Protein AF-A0AAU7CDY8-F1 (afdb_monomer_lite)

Foldseek 3Di:
DDDDVVVVPDDADEDAFDADPVLPDTPVVVVVVVVVVVVVVPDDHYDALDPNNPVLSDDPPDDDPVPPPDDDDPPD

Organism: NCBI:txid3120278

Sequence (76 aa):
MSLDPARLSTVQLVPLTPFSEDGETVRTEVLADFARWLYDAGIRVFLPAAGTGEFQCASGGPRPPSQLAEGPRPLW

Secondary structure (DSSP, 8-state):
----GGGGGSPEE-----B-TT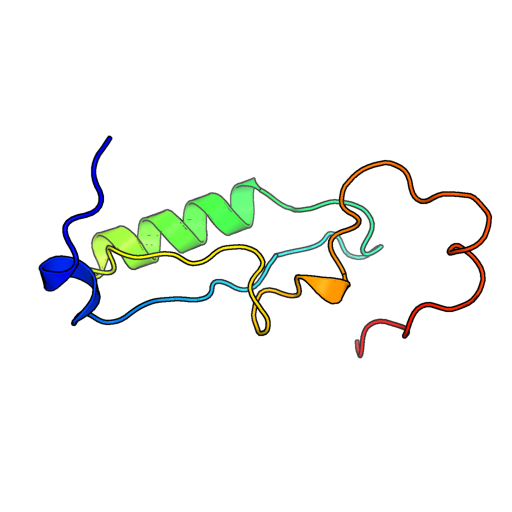SSSB-HHHHHHHHHHHHHTT--EE-TTSGGGTGGGS--SSPPGGGSS--PPP--

pLDDT: mean 78.06, std 16.66, range [41.25, 97.38]

Radius of gyration: 15.28 Å; chains: 1; bounding box: 37×30×35 Å

InterPro domains:
  IPR013785 Aldolase-type TIM barrel [G3DSA:3.20.20.70] (9-63)

Structure (mmCIF, N/CA/C/O backbone):
data_AF-A0AAU7CDY8-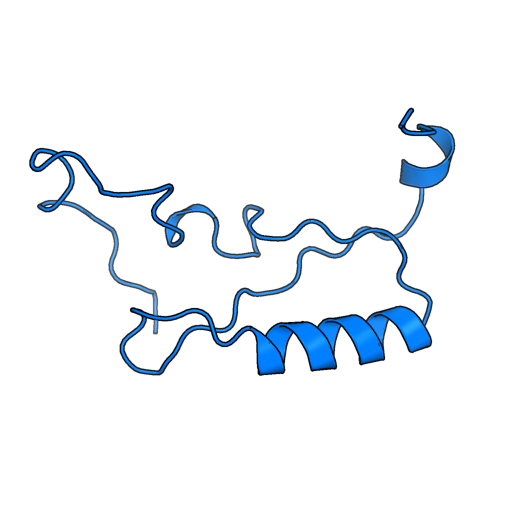F1
#
_entry.id   AF-A0AAU7CDY8-F1
#
loop_
_atom_site.group_PDB
_atom_site.id
_atom_site.type_symbol
_atom_site.label_atom_id
_atom_site.label_alt_id
_atom_site.label_comp_id
_atom_site.label_asym_id
_atom_site.label_entity_id
_atom_site.label_seq_id
_atom_site.pdbx_PDB_ins_code
_atom_site.Cartn_x
_atom_site.Cartn_y
_atom_site.Cartn_z
_atom_site.occupancy
_atom_site.B_iso_or_equiv
_atom_site.auth_seq_id
_atom_site.auth_comp_id
_atom_site.auth_asym_id
_atom_site.auth_atom_id
_atom_site.pdbx_PDB_model_num
ATOM 1 N N . MET A 1 1 ? -19.027 12.143 -3.630 1.00 50.06 1 MET A N 1
ATOM 2 C CA . MET A 1 1 ? -18.443 11.335 -2.538 1.00 50.06 1 MET A CA 1
ATOM 3 C C . MET A 1 1 ? -17.909 12.312 -1.500 1.00 50.06 1 MET A C 1
ATOM 5 O O . MET A 1 1 ? -17.097 13.147 -1.866 1.00 50.06 1 MET A O 1
ATOM 9 N N . SER A 1 2 ? -18.443 12.310 -0.278 1.00 67.69 2 SER A N 1
ATOM 10 C CA . SER A 1 2 ? -17.977 13.178 0.815 1.00 67.69 2 SER A CA 1
ATOM 11 C C . SER A 1 2 ? -17.085 12.344 1.734 1.00 67.69 2 SER A C 1
ATOM 13 O O . SER A 1 2 ? -17.439 11.212 2.064 1.00 67.69 2 SER A O 1
ATOM 15 N N . LEU A 1 3 ? -15.902 12.861 2.062 1.00 66.19 3 LEU A N 1
ATOM 16 C CA . LEU A 1 3 ? -14.993 12.240 3.021 1.00 66.19 3 LEU A CA 1
ATOM 17 C C . LEU A 1 3 ? -15.509 12.528 4.431 1.00 66.19 3 LEU A C 1
ATOM 19 O O . LEU A 1 3 ? -15.675 13.690 4.785 1.00 66.19 3 LEU A O 1
ATOM 23 N N . ASP A 1 4 ? -15.742 11.478 5.218 1.00 75.25 4 ASP A N 1
ATOM 24 C CA . ASP A 1 4 ? -16.022 11.585 6.651 1.00 75.25 4 ASP A CA 1
ATOM 25 C C . ASP A 1 4 ? -14.693 11.751 7.414 1.00 75.25 4 ASP A C 1
ATOM 27 O O . ASP A 1 4 ? -13.918 10.788 7.493 1.00 75.25 4 ASP A O 1
ATOM 31 N N . PRO A 1 5 ? -14.401 12.936 7.983 1.00 73.00 5 PRO A N 1
ATOM 32 C CA . PRO A 1 5 ? -13.144 13.187 8.681 1.00 73.00 5 PRO A CA 1
ATOM 33 C C . PRO A 1 5 ? -12.961 12.312 9.926 1.00 73.00 5 PRO A C 1
ATOM 35 O O . PRO A 1 5 ? -11.823 12.029 10.299 1.00 73.00 5 PRO A O 1
ATOM 38 N N . ALA A 1 6 ? -14.046 11.827 10.546 1.00 76.56 6 ALA A N 1
ATOM 39 C CA . ALA A 1 6 ? -13.955 10.946 11.711 1.00 76.56 6 ALA A CA 1
ATOM 40 C C . ALA A 1 6 ? -13.227 9.632 11.375 1.00 76.56 6 ALA A C 1
ATOM 42 O O . ALA A 1 6 ? -12.550 9.050 12.226 1.00 76.56 6 ALA A O 1
ATOM 43 N N . ARG A 1 7 ? -13.276 9.206 10.105 1.00 68.38 7 ARG A N 1
ATOM 44 C CA . ARG A 1 7 ? -12.586 8.008 9.605 1.00 68.38 7 ARG A CA 1
ATOM 45 C C . ARG A 1 7 ? -11.083 8.198 9.399 1.00 68.38 7 ARG A C 1
ATOM 47 O O . ARG A 1 7 ? -10.388 7.205 9.208 1.00 68.38 7 ARG A O 1
ATOM 54 N N . LEU A 1 8 ? -10.570 9.430 9.452 1.00 71.25 8 LEU A N 1
ATOM 55 C CA . LEU A 1 8 ? -9.135 9.722 9.336 1.00 71.25 8 LEU A CA 1
ATOM 56 C C . LEU A 1 8 ? -8.370 9.497 10.651 1.00 71.25 8 LEU A C 1
ATOM 58 O O . LEU A 1 8 ? -7.143 9.485 10.639 1.00 71.25 8 LEU A O 1
ATOM 62 N N . SER A 1 9 ? -9.077 9.259 11.764 1.00 73.94 9 SER A N 1
ATOM 63 C CA . SER A 1 9 ? -8.495 8.918 13.076 1.00 73.94 9 SER A CA 1
ATOM 64 C C . SER A 1 9 ? -7.920 7.491 13.163 1.00 73.94 9 SER A C 1
ATOM 66 O O . SER A 1 9 ? -7.507 7.043 14.230 1.00 73.94 9 SER A O 1
ATOM 68 N N . THR A 1 10 ? -7.904 6.760 12.048 1.00 79.88 10 THR A N 1
ATOM 69 C CA . THR A 1 10 ? -7.425 5.378 11.952 1.00 79.88 10 THR A CA 1
ATOM 70 C C . THR A 1 10 ? -5.971 5.296 11.481 1.00 79.88 10 THR A C 1
ATOM 72 O O . THR A 1 10 ? -5.350 6.300 11.134 1.00 79.88 10 THR A O 1
ATOM 75 N N . VAL A 1 11 ? -5.428 4.079 11.434 1.00 85.38 11 VAL A N 1
ATOM 76 C CA . VAL A 1 11 ? -4.127 3.808 10.816 1.00 85.38 11 VAL A CA 1
ATOM 77 C C . VAL A 1 11 ? -4.224 4.075 9.314 1.00 85.38 11 VAL A C 1
ATOM 79 O O . VAL A 1 11 ? -5.012 3.446 8.605 1.00 85.38 11 VAL A O 1
ATOM 82 N N . GLN A 1 12 ? -3.404 5.008 8.836 1.00 88.94 12 GLN A N 1
ATOM 83 C CA . GLN A 1 12 ? -3.275 5.345 7.422 1.00 88.94 12 GLN A CA 1
ATOM 84 C C . GLN A 1 12 ? -2.001 4.705 6.891 1.00 88.94 12 GLN A C 1
ATOM 86 O O . GLN A 1 12 ? -0.925 4.893 7.461 1.00 88.94 12 GLN A O 1
ATOM 91 N N . LEU A 1 13 ? -2.122 3.950 5.805 1.00 91.50 13 LEU A N 1
ATOM 92 C CA . LEU A 1 13 ? -0.980 3.299 5.189 1.00 91.50 13 LEU A CA 1
ATOM 93 C C . LEU A 1 13 ? -0.551 4.052 3.934 1.00 91.50 13 LEU A C 1
ATOM 95 O O . LEU A 1 13 ? -1.349 4.266 3.024 1.00 91.50 13 LEU A O 1
ATOM 99 N N . VAL A 1 14 ? 0.735 4.377 3.863 1.00 93.38 14 VAL A N 1
ATOM 100 C CA . VAL A 1 14 ? 1.402 4.804 2.632 1.00 93.38 14 VAL A CA 1
ATOM 101 C C . VAL A 1 14 ? 2.086 3.570 2.034 1.00 93.38 14 VAL A C 1
ATOM 103 O O . VAL A 1 14 ? 3.142 3.180 2.534 1.00 93.38 14 VAL A O 1
ATOM 106 N N . PRO A 1 15 ? 1.490 2.891 1.037 1.00 91.81 15 PRO A N 1
ATOM 107 C CA . PRO A 1 15 ? 2.141 1.747 0.413 1.00 91.81 15 PRO A CA 1
ATOM 108 C C . PRO A 1 15 ? 3.350 2.204 -0.411 1.00 91.81 15 PRO A C 1
ATOM 110 O O . PRO A 1 15 ? 3.313 3.262 -1.044 1.00 91.81 15 PRO A O 1
ATOM 113 N N . LEU A 1 16 ? 4.402 1.384 -0.424 1.00 91.56 16 LEU A N 1
ATOM 114 C CA . LEU A 1 16 ? 5.516 1.550 -1.357 1.00 91.56 16 LEU A CA 1
ATOM 115 C C . LEU A 1 16 ? 5.017 1.332 -2.788 1.00 91.56 16 LEU A C 1
ATOM 117 O O . LEU A 1 16 ? 4.177 0.459 -3.020 1.00 91.56 16 LEU A O 1
ATOM 121 N N . THR A 1 17 ? 5.540 2.107 -3.737 1.00 91.75 17 THR A N 1
ATOM 122 C CA . THR A 1 17 ? 5.243 1.920 -5.161 1.00 91.75 17 THR A CA 1
ATOM 123 C C . THR A 1 17 ? 6.215 0.886 -5.728 1.00 91.75 17 THR A C 1
ATOM 125 O O . THR A 1 17 ? 7.412 1.156 -5.774 1.00 91.75 17 THR A O 1
ATOM 128 N N . PRO A 1 18 ? 5.754 -0.308 -6.135 1.00 92.19 18 PRO A N 1
ATOM 129 C CA . PRO A 1 18 ? 6.645 -1.309 -6.698 1.00 92.19 18 PRO A CA 1
ATOM 130 C C . PRO A 1 18 ? 6.947 -0.953 -8.155 1.00 92.19 18 PRO A C 1
ATOM 132 O O . PRO A 1 18 ? 6.053 -0.992 -9.000 1.00 92.19 18 PRO A O 1
ATOM 135 N N . PHE A 1 19 ? 8.197 -0.624 -8.456 1.00 90.44 19 PHE A N 1
ATOM 136 C CA . PHE A 1 19 ? 8.662 -0.418 -9.825 1.00 90.44 19 PHE A CA 1
ATOM 137 C C . PHE A 1 19 ? 9.266 -1.707 -10.410 1.00 90.44 19 PHE A C 1
ATOM 139 O O . PHE A 1 19 ? 9.593 -2.652 -9.686 1.00 90.44 19 PHE A O 1
ATOM 146 N N . SER A 1 20 ? 9.364 -1.778 -11.736 1.00 91.62 20 SER A N 1
ATOM 147 C CA . SER A 1 20 ? 10.198 -2.748 -12.449 1.00 91.62 20 SER A CA 1
ATOM 148 C C . SER A 1 20 ? 11.678 -2.524 -12.132 1.00 91.62 20 SER A C 1
ATOM 150 O O . SER A 1 20 ? 12.055 -1.486 -11.596 1.00 91.62 20 SER A O 1
ATOM 152 N N . GLU A 1 21 ? 12.530 -3.500 -12.454 1.00 90.56 21 GLU A N 1
ATOM 153 C CA . GLU A 1 21 ? 13.975 -3.406 -12.181 1.00 90.56 21 GLU A CA 1
ATOM 154 C C . GLU A 1 21 ? 14.636 -2.205 -12.871 1.00 90.56 21 GLU A C 1
ATOM 156 O O . GLU A 1 21 ? 15.583 -1.634 -12.342 1.00 90.56 21 GLU A O 1
ATOM 161 N N . ASP A 1 22 ? 14.119 -1.802 -14.032 1.00 87.38 22 ASP A N 1
ATOM 162 C CA . ASP A 1 22 ? 14.565 -0.615 -14.764 1.00 87.38 22 ASP A CA 1
ATOM 163 C C . ASP A 1 22 ? 13.983 0.701 -14.215 1.00 87.38 22 ASP A C 1
ATOM 165 O O . ASP A 1 22 ? 14.371 1.773 -14.667 1.00 87.38 22 ASP A O 1
ATOM 169 N N . GLY A 1 23 ? 13.072 0.643 -13.238 1.00 86.81 23 GLY A N 1
ATOM 170 C CA . GLY A 1 23 ? 12.423 1.808 -12.639 1.00 86.81 23 GLY A CA 1
ATOM 171 C C . GLY A 1 23 ? 11.356 2.480 -13.512 1.00 86.81 23 GLY A C 1
ATOM 172 O O . GLY A 1 23 ? 10.731 3.438 -13.062 1.00 86.81 23 GLY A O 1
ATOM 173 N N . GLU A 1 24 ? 11.116 1.996 -14.733 1.00 86.38 24 GLU A N 1
ATOM 174 C CA . GLU A 1 24 ? 10.286 2.702 -15.722 1.00 86.38 24 GLU A CA 1
ATOM 175 C C . GLU A 1 24 ? 8.790 2.382 -15.599 1.00 86.38 24 GLU A C 1
ATOM 177 O O . GLU A 1 24 ? 7.935 3.178 -15.992 1.00 86.38 24 GLU A O 1
ATOM 182 N N . THR A 1 25 ? 8.440 1.213 -15.055 1.00 88.44 25 THR A N 1
ATOM 183 C CA . THR A 1 25 ? 7.051 0.739 -14.997 1.00 88.44 25 THR A CA 1
ATOM 184 C C . THR A 1 25 ? 6.621 0.447 -13.568 1.00 88.44 25 THR A C 1
ATOM 186 O O . THR A 1 25 ? 7.337 -0.187 -12.802 1.00 88.44 25 THR A O 1
ATOM 189 N N . VAL A 1 26 ? 5.400 0.844 -13.208 1.00 89.50 26 VAL A N 1
ATOM 190 C CA . VAL A 1 26 ? 4.785 0.430 -11.941 1.00 89.50 26 VAL A CA 1
ATOM 191 C C . VAL A 1 26 ? 4.201 -0.974 -12.083 1.00 89.50 26 VAL A C 1
ATOM 193 O O . VAL A 1 26 ? 3.353 -1.233 -12.939 1.00 89.50 26 VAL A O 1
ATOM 196 N N . ARG A 1 27 ? 4.598 -1.869 -11.184 1.00 93.06 27 ARG A N 1
ATOM 197 C CA . ARG A 1 27 ? 4.109 -3.246 -11.069 1.00 93.06 27 ARG A CA 1
ATOM 198 C C . ARG A 1 27 ? 2.782 -3.297 -10.320 1.00 93.06 27 A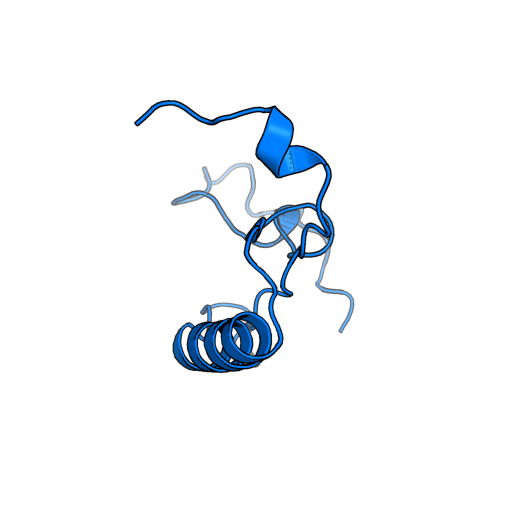RG A C 1
ATOM 200 O O . ARG A 1 27 ? 2.702 -3.645 -9.139 1.00 93.06 27 ARG A O 1
ATOM 207 N N . THR A 1 28 ? 1.724 -2.883 -11.008 1.00 92.19 28 THR A N 1
ATOM 208 C CA . THR A 1 28 ? 0.380 -2.734 -10.425 1.00 92.19 28 THR A CA 1
ATOM 209 C C . THR A 1 28 ? -0.182 -4.019 -9.813 1.00 92.19 28 THR A C 1
ATOM 211 O O . THR A 1 28 ? -0.916 -3.949 -8.830 1.00 92.19 28 THR A O 1
ATOM 214 N N . GLU A 1 29 ? 0.196 -5.185 -10.334 1.00 95.81 29 GLU A N 1
ATOM 215 C CA . GLU A 1 29 ? -0.192 -6.497 -9.820 1.00 95.81 29 GLU A CA 1
ATOM 216 C C . GLU A 1 29 ? 0.358 -6.749 -8.411 1.00 95.81 29 GLU A C 1
ATOM 218 O O . GLU A 1 29 ? -0.383 -7.150 -7.515 1.00 95.81 29 GLU A O 1
ATOM 223 N N . VAL A 1 30 ? 1.626 -6.396 -8.180 1.00 95.31 30 VAL A N 1
ATOM 224 C CA . VAL A 1 30 ? 2.275 -6.517 -6.868 1.00 95.31 30 VAL A CA 1
ATOM 225 C C . VAL A 1 30 ? 1.620 -5.566 -5.869 1.00 95.31 30 VAL A C 1
ATOM 227 O O . VAL A 1 30 ? 1.324 -5.950 -4.736 1.00 95.31 30 VAL A O 1
ATOM 230 N N . LEU A 1 31 ? 1.343 -4.330 -6.299 1.00 93.81 31 LEU A N 1
ATOM 231 C CA . LEU A 1 31 ? 0.663 -3.345 -5.461 1.00 93.81 31 LEU A CA 1
ATOM 232 C C . LEU A 1 31 ? -0.760 -3.797 -5.098 1.00 93.81 31 LEU A C 1
ATOM 234 O O . LEU A 1 31 ? -1.191 -3.608 -3.960 1.00 93.81 31 LEU A O 1
ATOM 238 N N . ALA A 1 32 ? -1.481 -4.413 -6.039 1.00 95.12 32 ALA A N 1
ATOM 239 C CA . ALA A 1 32 ? -2.835 -4.910 -5.822 1.00 95.12 32 ALA A CA 1
ATOM 240 C C . ALA A 1 32 ? -2.874 -6.069 -4.817 1.00 95.12 32 ALA A C 1
ATOM 242 O O . ALA A 1 32 ? -3.723 -6.069 -3.922 1.00 95.12 32 ALA A O 1
ATOM 243 N N . ASP A 1 33 ? -1.952 -7.026 -4.926 1.00 97.38 33 ASP A N 1
ATOM 244 C CA . ASP A 1 33 ? -1.878 -8.153 -3.994 1.00 97.38 33 ASP A CA 1
ATOM 245 C C . ASP A 1 33 ? -1.477 -7.698 -2.587 1.00 97.38 33 ASP A C 1
ATOM 247 O O . ASP A 1 33 ? -2.092 -8.112 -1.600 1.00 97.38 33 ASP A O 1
ATOM 251 N N . PHE A 1 34 ? -0.527 -6.762 -2.488 1.00 95.44 34 PHE A N 1
ATOM 252 C CA . PHE A 1 34 ? -0.152 -6.147 -1.216 1.00 95.44 34 PHE A CA 1
ATOM 253 C C . PHE A 1 34 ? -1.324 -5.392 -0.572 1.00 95.44 34 PHE A C 1
ATOM 255 O O . PHE A 1 34 ? -1.619 -5.578 0.612 1.00 95.44 34 PHE A O 1
ATOM 262 N N . ALA A 1 35 ? -2.040 -4.582 -1.357 1.00 95.06 35 ALA A N 1
ATOM 263 C CA . ALA A 1 35 ? -3.213 -3.859 -0.879 1.00 95.06 35 ALA A CA 1
ATOM 264 C C . ALA A 1 35 ? -4.324 -4.811 -0.415 1.00 95.06 35 ALA A C 1
ATOM 266 O O . ALA A 1 35 ? -4.953 -4.553 0.612 1.00 95.06 35 ALA A O 1
ATOM 267 N N . ARG A 1 36 ? -4.541 -5.927 -1.127 1.00 96.94 36 ARG A N 1
ATOM 268 C CA . ARG A 1 36 ? -5.531 -6.946 -0.751 1.00 96.94 36 ARG A CA 1
ATOM 269 C C . ARG A 1 36 ? -5.173 -7.606 0.579 1.00 96.94 36 ARG A C 1
ATOM 271 O O . ARG A 1 36 ? -6.014 -7.644 1.469 1.00 96.94 36 ARG A O 1
ATOM 278 N N . TRP A 1 37 ? -3.916 -8.013 0.758 1.00 97.12 37 TRP A N 1
ATOM 279 C CA . TRP A 1 37 ? -3.441 -8.588 2.020 1.00 97.12 37 TRP A CA 1
ATOM 280 C C . TRP A 1 37 ? -3.645 -7.640 3.214 1.00 97.12 37 TRP A C 1
ATOM 282 O O . TRP A 1 37 ? -4.153 -8.038 4.262 1.00 97.12 37 TRP A O 1
ATOM 292 N N . LEU A 1 38 ? -3.315 -6.358 3.049 1.00 95.31 38 LEU A N 1
ATOM 293 C CA . LEU A 1 38 ? -3.482 -5.354 4.106 1.00 95.31 38 LEU A CA 1
ATOM 294 C C . LEU A 1 38 ? -4.942 -5.008 4.374 1.00 95.31 38 LEU A C 1
ATOM 296 O O .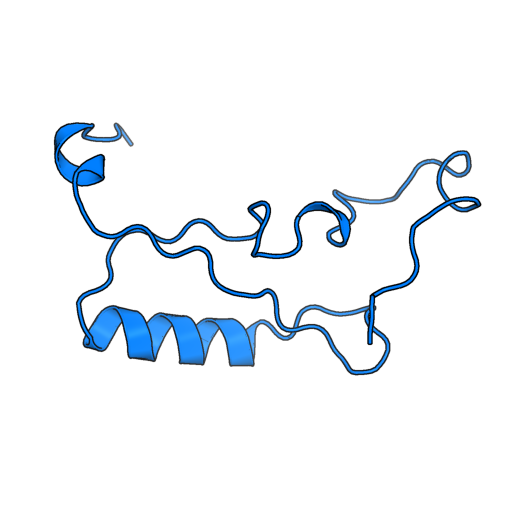 LEU A 1 38 ? -5.325 -4.734 5.514 1.00 95.31 38 LEU A O 1
ATOM 300 N N . TYR A 1 39 ? -5.762 -5.025 3.328 1.00 94.50 39 TYR A N 1
ATOM 301 C CA . TYR A 1 39 ? -7.197 -4.893 3.478 1.00 94.50 39 TYR A CA 1
ATOM 302 C C . TYR A 1 39 ? -7.761 -6.059 4.300 1.00 94.50 39 TYR A C 1
ATOM 304 O O . TYR A 1 39 ? -8.501 -5.828 5.258 1.00 94.50 39 TYR A O 1
ATOM 312 N N . ASP A 1 40 ? -7.358 -7.295 4.025 1.00 96.38 40 ASP A N 1
ATOM 313 C CA . ASP A 1 40 ? -7.791 -8.452 4.817 1.00 96.38 40 ASP A CA 1
ATOM 314 C C . ASP A 1 40 ? -7.299 -8.362 6.275 1.00 96.38 40 ASP A C 1
ATOM 316 O O . ASP A 1 40 ? -8.019 -8.742 7.199 1.00 96.38 40 ASP A O 1
ATOM 320 N N . ALA A 1 41 ? -6.139 -7.735 6.506 1.00 94.12 41 ALA A N 1
ATOM 321 C CA . ALA A 1 41 ? -5.602 -7.433 7.837 1.00 94.12 41 ALA A CA 1
ATOM 322 C C . ALA A 1 41 ? -6.273 -6.239 8.559 1.00 94.12 41 ALA A C 1
ATOM 324 O O . ALA A 1 41 ? -5.928 -5.935 9.701 1.00 94.12 41 ALA A O 1
ATOM 325 N N . GLY A 1 42 ? -7.229 -5.551 7.926 1.00 92.12 42 GLY A N 1
ATOM 326 C CA . GLY A 1 42 ? -8.019 -4.487 8.558 1.00 92.12 42 GLY A CA 1
ATOM 327 C C . GLY A 1 42 ? -7.644 -3.049 8.179 1.00 92.12 42 GLY A C 1
ATOM 328 O O . GLY A 1 42 ? -8.310 -2.122 8.639 1.00 92.12 42 GLY A O 1
ATOM 329 N N . ILE A 1 43 ? -6.655 -2.826 7.305 1.00 92.69 43 ILE A N 1
ATOM 330 C CA . ILE A 1 43 ? -6.325 -1.481 6.804 1.00 92.69 43 ILE A CA 1
ATOM 331 C C . ILE A 1 43 ? -7.427 -0.977 5.868 1.00 92.69 43 ILE A C 1
ATOM 333 O O . ILE A 1 43 ? -7.929 -1.702 5.007 1.00 92.69 43 ILE A O 1
ATOM 337 N N . ARG A 1 44 ? -7.839 0.283 6.037 1.00 89.75 44 ARG A N 1
ATOM 338 C CA . ARG A 1 44 ? -8.953 0.877 5.271 1.00 89.75 44 ARG A CA 1
ATOM 339 C C . ARG A 1 44 ? -8.617 2.197 4.592 1.00 89.75 44 ARG A C 1
ATOM 341 O O . ARG A 1 44 ? -9.373 2.616 3.721 1.00 89.75 44 ARG A O 1
ATOM 348 N N . VAL A 1 45 ? -7.518 2.845 4.975 1.00 90.25 45 VAL A N 1
ATOM 349 C CA . VAL A 1 45 ? -7.087 4.120 4.396 1.00 90.25 45 VAL A CA 1
ATOM 350 C C . VAL A 1 45 ? -5.702 3.932 3.796 1.00 90.25 45 VAL A C 1
ATOM 352 O O . VAL A 1 45 ? -4.739 3.677 4.516 1.00 90.25 45 VAL A O 1
ATOM 355 N N . PHE A 1 46 ? -5.630 4.050 2.473 1.00 91.50 46 PHE A N 1
ATOM 356 C CA . PHE A 1 46 ? -4.405 3.948 1.691 1.00 91.50 46 PHE A CA 1
ATOM 357 C C . PHE A 1 46 ? -4.109 5.303 1.051 1.00 91.50 46 PHE A C 1
ATOM 359 O O . PHE A 1 46 ? -4.999 5.919 0.465 1.00 91.50 46 PHE A O 1
ATOM 366 N N . LEU A 1 47 ? -2.859 5.743 1.149 1.00 89.81 47 LEU A N 1
ATOM 367 C CA . LEU A 1 47 ? -2.349 6.984 0.572 1.00 89.81 47 LEU A CA 1
ATOM 368 C C . LEU A 1 47 ? -1.271 6.639 -0.470 1.00 89.81 47 LEU A C 1
ATOM 370 O O . LEU A 1 47 ? -0.078 6.705 -0.159 1.00 89.81 47 LEU A O 1
ATOM 374 N N . PRO A 1 48 ? -1.661 6.180 -1.674 1.00 86.56 48 PRO A N 1
ATOM 375 C CA . PRO A 1 48 ? -0.704 5.807 -2.711 1.00 86.56 48 PRO A CA 1
ATOM 376 C C . PRO A 1 48 ? 0.081 7.032 -3.181 1.00 86.56 48 PRO A C 1
ATOM 378 O O . PRO A 1 48 ? -0.456 8.139 -3.188 1.00 86.56 48 PRO A O 1
ATOM 381 N N . ALA A 1 49 ? 1.335 6.820 -3.592 1.00 83.94 49 ALA A N 1
ATOM 382 C CA . ALA A 1 49 ? 2.201 7.881 -4.104 1.00 83.94 49 ALA A CA 1
ATOM 383 C C . ALA A 1 49 ? 2.240 9.122 -3.184 1.00 83.94 49 ALA A C 1
ATOM 385 O O . ALA A 1 49 ? 2.170 10.254 -3.650 1.00 83.94 49 ALA A O 1
ATOM 386 N N . ALA A 1 50 ? 2.310 8.915 -1.864 1.00 83.81 50 ALA A N 1
ATOM 387 C CA . ALA A 1 50 ? 2.691 9.953 -0.904 1.00 83.81 50 ALA A CA 1
ATOM 388 C C . ALA A 1 50 ? 4.216 9.914 -0.671 1.00 83.81 50 ALA A C 1
ATOM 390 O O . ALA A 1 50 ? 4.914 9.148 -1.329 1.00 83.81 50 ALA A O 1
ATOM 391 N N . GLY A 1 51 ? 4.757 10.713 0.256 1.00 79.81 51 GLY A N 1
ATOM 392 C CA . GLY A 1 51 ? 6.215 10.850 0.440 1.00 79.81 51 GLY A CA 1
ATOM 393 C C . GLY A 1 51 ? 6.977 9.517 0.543 1.00 79.81 51 GLY A C 1
ATOM 394 O O . GLY A 1 51 ? 7.907 9.280 -0.220 1.00 79.81 51 GLY A O 1
ATOM 395 N N . THR A 1 52 ? 6.542 8.602 1.417 1.00 82.62 52 THR A N 1
ATOM 396 C CA . THR A 1 52 ? 7.137 7.250 1.533 1.00 82.62 52 THR A CA 1
ATOM 397 C C . THR A 1 52 ? 6.771 6.331 0.363 1.00 82.62 52 THR A C 1
ATOM 399 O O . THR A 1 52 ? 7.483 5.377 0.091 1.00 82.62 52 THR A O 1
ATOM 402 N N . GLY A 1 53 ? 5.688 6.627 -0.354 1.00 79.75 53 GLY A N 1
ATOM 403 C CA . GLY A 1 53 ? 5.245 5.900 -1.545 1.00 79.75 53 GLY A CA 1
ATOM 404 C C . GLY A 1 53 ? 5.935 6.359 -2.829 1.00 79.75 53 GLY A C 1
ATOM 405 O O . GLY A 1 53 ? 5.438 6.069 -3.912 1.00 79.75 53 GLY A O 1
ATOM 406 N N . GLU A 1 54 ? 7.044 7.091 -2.712 1.00 79.69 54 GLU A N 1
ATOM 407 C CA . GLU A 1 54 ? 7.876 7.537 -3.830 1.00 79.69 54 GLU A CA 1
ATOM 408 C C . GLU A 1 54 ? 7.168 8.465 -4.825 1.00 79.69 54 GLU A C 1
ATOM 410 O O . GLU A 1 54 ? 7.406 8.414 -6.031 1.00 79.69 54 GLU A O 1
ATOM 415 N N . PHE A 1 55 ? 6.323 9.370 -4.320 1.00 75.75 55 PHE A N 1
ATOM 416 C CA . PHE A 1 55 ? 5.678 10.407 -5.135 1.00 75.75 55 PHE A CA 1
ATOM 417 C C . PHE A 1 55 ? 6.653 11.143 -6.066 1.00 75.75 55 PHE A C 1
ATOM 419 O O . PHE A 1 55 ? 6.345 11.396 -7.224 1.00 75.75 55 PHE A O 1
ATOM 426 N N . GLN A 1 56 ? 7.846 11.465 -5.563 1.00 73.25 56 GLN A N 1
ATOM 427 C CA . GLN A 1 56 ? 8.896 12.159 -6.306 1.00 73.25 56 GLN A CA 1
ATOM 428 C C . GLN A 1 56 ? 9.437 11.369 -7.508 1.00 73.25 56 GLN A C 1
ATOM 430 O O . GLN A 1 56 ? 9.982 11.974 -8.428 1.00 73.25 56 GLN A O 1
ATOM 435 N N . CYS A 1 57 ? 9.297 10.040 -7.500 1.00 71.44 57 CYS A N 1
ATOM 436 C CA . CYS A 1 57 ? 9.696 9.161 -8.598 1.00 71.44 57 CYS A CA 1
ATOM 437 C C . CYS A 1 57 ? 8.567 9.005 -9.629 1.00 71.44 57 CYS A C 1
ATOM 439 O O . CYS A 1 57 ? 8.824 8.707 -10.793 1.00 71.44 57 CYS A O 1
ATOM 441 N N . ALA A 1 58 ? 7.313 9.239 -9.229 1.00 67.56 58 ALA A N 1
ATOM 442 C CA . ALA A 1 58 ? 6.169 9.193 -10.125 1.00 67.56 58 ALA A CA 1
ATOM 443 C C . ALA A 1 58 ? 6.123 10.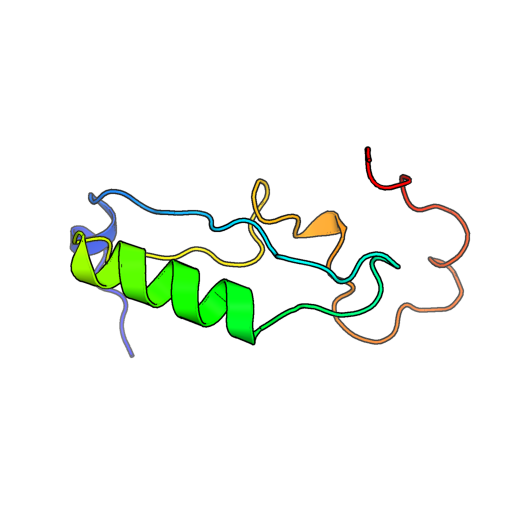461 -10.993 1.00 67.56 58 ALA A C 1
ATOM 445 O O . ALA A 1 58 ? 5.704 11.534 -10.556 1.00 67.56 58 ALA A O 1
ATOM 446 N N . SER A 1 59 ? 6.526 10.356 -12.261 1.00 64.19 59 SER A N 1
ATOM 447 C CA . SER A 1 59 ? 6.331 11.451 -13.211 1.00 64.19 59 SER A CA 1
ATOM 448 C C . SER A 1 59 ? 4.839 11.602 -13.519 1.00 64.19 59 SER A C 1
ATOM 450 O O . SER A 1 59 ? 4.249 10.766 -14.205 1.00 64.19 59 SER A O 1
ATOM 452 N N . GLY A 1 60 ? 4.216 12.661 -13.001 1.00 57.56 60 GLY A N 1
ATOM 453 C CA . GLY A 1 60 ? 2.844 13.041 -13.336 1.00 57.56 60 GLY A CA 1
ATOM 454 C C . GLY A 1 60 ? 2.724 13.434 -14.810 1.00 57.56 60 GLY A C 1
ATOM 455 O O . GLY A 1 60 ? 2.817 14.609 -15.14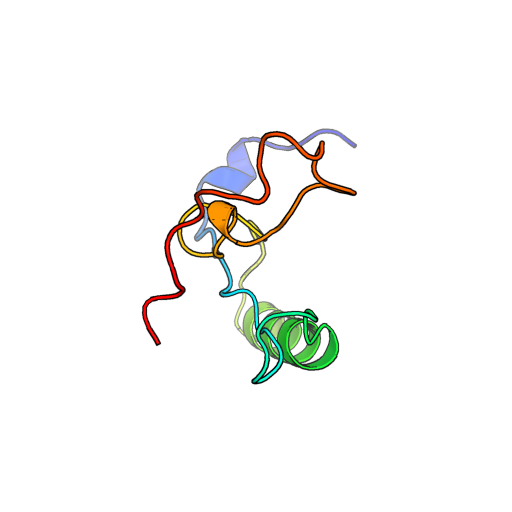4 1.00 57.56 60 GLY A O 1
ATOM 456 N N . GLY A 1 61 ? 2.537 12.458 -15.700 1.00 52.16 61 GLY A N 1
ATOM 457 C CA . GLY A 1 61 ? 2.470 12.689 -17.146 1.00 52.16 61 GLY A CA 1
ATOM 458 C C . GLY A 1 61 ? 3.816 13.078 -17.786 1.00 52.16 61 GLY A C 1
ATOM 459 O O . GLY A 1 61 ? 4.845 13.121 -17.106 1.00 52.16 61 GLY A O 1
ATOM 460 N N . PRO A 1 62 ? 3.838 13.321 -19.114 1.00 41.25 62 PRO A N 1
ATOM 461 C CA . PRO A 1 62 ? 5.072 13.610 -19.836 1.00 41.25 62 PRO A CA 1
ATOM 462 C C . PRO A 1 62 ? 5.748 14.862 -19.270 1.00 41.25 62 PRO A C 1
ATOM 464 O O . PRO A 1 62 ? 5.164 15.947 -19.259 1.00 41.25 62 PRO A O 1
ATOM 467 N N . ARG A 1 63 ? 6.993 14.706 -18.799 1.00 50.91 63 ARG A N 1
ATOM 468 C CA . ARG A 1 63 ? 7.805 15.818 -18.297 1.00 50.91 63 ARG A CA 1
ATOM 469 C C . ARG A 1 63 ? 8.111 16.800 -19.437 1.00 50.91 63 ARG A C 1
ATOM 471 O O . ARG A 1 63 ? 8.490 16.358 -20.524 1.00 50.91 63 ARG A O 1
ATOM 478 N N . PRO A 1 64 ? 8.011 18.122 -19.213 1.00 51.59 64 PRO A N 1
ATOM 479 C CA . PRO A 1 64 ? 8.548 19.087 -20.160 1.00 51.59 64 PRO A CA 1
ATOM 480 C C . PRO A 1 64 ? 10.069 18.864 -20.312 1.00 51.59 64 PRO A C 1
ATOM 482 O O . PRO A 1 64 ? 10.734 18.540 -19.323 1.00 51.59 64 PRO A O 1
ATOM 485 N N . PRO A 1 65 ? 10.650 19.055 -21.514 1.00 53.50 65 PRO A N 1
ATOM 486 C CA . PRO A 1 65 ? 12.059 18.745 -21.789 1.00 53.50 65 PRO A CA 1
ATOM 487 C C . PRO A 1 65 ? 13.065 19.407 -20.833 1.00 53.50 65 PRO A C 1
ATOM 489 O O . PRO A 1 65 ? 14.158 18.890 -20.622 1.00 53.50 65 PRO A O 1
ATOM 492 N N . SER A 1 66 ? 12.684 20.524 -20.211 1.00 57.28 66 SER A N 1
ATOM 493 C CA . SER A 1 66 ? 13.488 21.264 -19.236 1.00 57.28 66 SER A CA 1
ATOM 494 C C . SER A 1 66 ? 13.736 20.528 -17.912 1.00 57.28 66 SER A C 1
ATOM 496 O O . SER A 1 66 ? 14.594 20.958 -17.150 1.00 57.28 66 SER A O 1
ATOM 498 N N . GLN A 1 67 ? 13.017 19.436 -17.627 1.00 50.28 67 GLN A N 1
ATOM 499 C CA . GLN A 1 67 ? 13.107 18.679 -16.367 1.00 50.28 67 GLN A CA 1
ATOM 500 C C . GLN A 1 67 ? 13.690 17.265 -16.536 1.00 50.28 67 GLN A C 1
ATOM 502 O O . GLN A 1 67 ? 13.585 16.426 -15.637 1.00 50.28 67 GLN A O 1
ATOM 507 N N . LEU A 1 68 ? 14.286 16.971 -17.696 1.00 56.44 68 LEU A N 1
ATOM 508 C CA . LEU A 1 68 ? 14.924 15.678 -17.974 1.00 56.44 68 LEU A CA 1
ATOM 509 C C . LEU A 1 68 ? 16.387 15.609 -17.502 1.00 56.44 68 LEU A C 1
ATOM 511 O O . LEU A 1 68 ? 16.928 14.514 -17.402 1.00 56.44 68 LEU A O 1
ATOM 515 N N . ALA A 1 69 ? 17.020 16.746 -17.194 1.00 54.16 69 ALA A N 1
ATOM 516 C CA . ALA A 1 69 ? 18.459 16.803 -16.921 1.00 54.16 69 ALA A CA 1
ATOM 517 C C . ALA A 1 69 ? 18.853 16.644 -15.439 1.00 54.16 69 ALA A C 1
ATOM 519 O O . ALA A 1 69 ? 20.005 16.325 -15.163 1.00 54.16 69 ALA A O 1
ATOM 520 N N . GLU A 1 70 ? 17.936 16.824 -14.485 1.00 55.22 70 GLU A N 1
ATOM 521 C CA . GLU A 1 70 ? 18.265 16.799 -13.053 1.00 55.22 70 GLU A CA 1
ATOM 522 C C . GLU A 1 70 ? 17.153 16.115 -12.250 1.00 55.22 70 GLU A C 1
ATOM 524 O O . GLU A 1 70 ? 16.196 16.741 -11.804 1.00 55.22 70 GLU A O 1
ATOM 529 N N . GLY A 1 71 ? 17.259 14.798 -12.087 1.00 57.88 71 GLY A N 1
ATOM 530 C CA . GLY A 1 71 ? 16.464 14.042 -11.124 1.00 57.88 71 GLY A CA 1
ATOM 531 C C . GLY A 1 71 ? 17.398 13.247 -10.215 1.00 57.88 71 GLY A C 1
ATOM 532 O O . GLY A 1 71 ? 18.408 12.733 -10.709 1.00 57.88 71 GLY A O 1
ATOM 533 N N . PRO A 1 72 ? 17.119 13.151 -8.902 1.00 54.12 72 PRO A N 1
ATOM 534 C CA . PRO A 1 72 ? 17.906 12.295 -8.029 1.00 54.12 72 PRO A CA 1
ATOM 535 C C . PRO A 1 72 ? 17.807 10.857 -8.539 1.00 54.12 72 PRO A C 1
ATOM 537 O O . PRO A 1 72 ? 16.727 10.386 -8.897 1.00 54.12 72 PRO A O 1
ATOM 540 N N . ARG A 1 73 ? 18.949 10.167 -8.593 1.00 53.50 73 ARG A N 1
ATOM 541 C CA . ARG A 1 73 ? 18.963 8.731 -8.874 1.00 53.50 73 ARG A CA 1
ATOM 542 C C . ARG A 1 73 ? 18.226 8.015 -7.735 1.00 53.50 73 ARG A C 1
ATOM 544 O O . ARG A 1 73 ? 18.415 8.421 -6.583 1.00 53.50 73 ARG A O 1
ATOM 551 N N . PRO A 1 74 ? 17.413 6.986 -8.025 1.00 49.84 74 PRO A N 1
ATOM 552 C CA . PRO A 1 74 ? 16.868 6.132 -6.976 1.00 49.84 74 PRO A CA 1
ATOM 553 C C . PRO A 1 74 ? 18.015 5.607 -6.096 1.00 49.84 74 PRO A C 1
ATOM 555 O O . PRO A 1 74 ? 19.123 5.377 -6.580 1.00 49.84 74 PRO A O 1
ATOM 558 N N . LEU A 1 75 ? 17.776 5.492 -4.787 1.00 42.47 75 LEU A N 1
ATOM 559 C CA . LEU A 1 75 ? 18.784 5.100 -3.787 1.00 42.47 75 LEU A CA 1
ATOM 560 C C . LEU A 1 75 ? 19.054 3.582 -3.760 1.00 42.47 75 LEU A C 1
ATOM 562 O O . LEU A 1 75 ? 19.482 3.053 -2.733 1.00 42.47 75 LEU A O 1
ATOM 566 N N . TRP A 1 76 ? 18.819 2.896 -4.876 1.00 52.19 76 TRP A N 1
ATOM 567 C CA . TRP A 1 76 ? 18.987 1.454 -5.019 1.00 52.19 76 TRP A CA 1
ATOM 568 C C . TRP A 1 76 ? 19.830 1.166 -6.259 1.00 52.19 76 TRP A C 1
ATOM 570 O O . TRP A 1 76 ? 19.459 1.670 -7.343 1.00 52.19 76 TRP A O 1
#